Protein AF-A0A3B9IQU4-F1 (afdb_monomer_lite)

Radius of gyration: 18.44 Å; chains: 1; bounding box: 34×17×52 Å

Organism: NCBI:txid171437

Sequence (70 aa):
MGLEGAVRLGYRRDLEAIADPAERDALYRRLVDALYAKGKASNMAAFLEIDGVIDPAASRDWVRRGLDGL

pLDDT: mean 95.88, std 6.78, range [50.56, 98.56]

InterPro domains:
  IPR029045 ClpP/crotonase-like domain superfamily [SSF52096] (1-68)

Secondary structure (DSSP, 8-state):
--HHHHHHHHTHHHHHT---HHHHHHHHHHHHHHHHHHTSHHHHHHTTSSS----GGGHHHHHHHHHH--

Structure (mmCIF, N/CA/C/O backbone):
data_AF-A0A3B9IQU4-F1
#
_entry.id   AF-A0A3B9IQU4-F1
#
loop_
_atom_site.group_PDB
_atom_site.id
_atom_site.type_symbol
_atom_site.label_atom_id
_atom_site.label_alt_id
_atom_site.label_comp_id
_atom_site.label_asym_id
_atom_site.l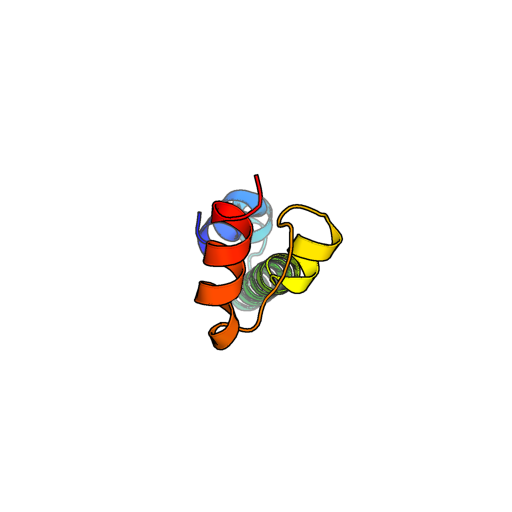abel_entity_id
_atom_site.label_seq_id
_atom_site.pdbx_PDB_ins_code
_atom_site.Cartn_x
_atom_site.Cartn_y
_atom_site.Cartn_z
_atom_site.occupancy
_atom_site.B_iso_or_equiv
_atom_site.auth_seq_id
_atom_site.auth_comp_id
_atom_site.auth_asym_id
_atom_site.auth_atom_id
_atom_site.pdbx_PDB_model_num
ATOM 1 N N . MET A 1 1 ? 1.368 10.356 1.947 1.00 80.50 1 MET A N 1
ATOM 2 C CA . MET A 1 1 ? 1.272 10.104 3.408 1.00 80.50 1 MET A CA 1
ATOM 3 C C . MET A 1 1 ? 1.510 8.621 3.659 1.00 80.50 1 MET A C 1
ATOM 5 O O . MET A 1 1 ? 1.232 7.845 2.756 1.00 80.50 1 MET A O 1
ATOM 9 N N . GLY A 1 2 ? 2.013 8.224 4.832 1.00 94.50 2 GLY A N 1
ATOM 10 C CA . GLY A 1 2 ? 2.113 6.800 5.197 1.00 94.50 2 GLY A CA 1
ATOM 11 C C . GLY A 1 2 ? 0.734 6.160 5.402 1.00 94.50 2 GLY A C 1
ATOM 12 O O . GLY A 1 2 ? -0.206 6.854 5.805 1.00 94.50 2 GLY A O 1
ATOM 13 N N . LEU A 1 3 ? 0.613 4.857 5.127 1.00 97.00 3 LEU A N 1
ATOM 14 C CA . LEU A 1 3 ? -0.659 4.118 5.176 1.00 97.00 3 LEU A CA 1
ATOM 15 C C . LEU A 1 3 ? -1.257 4.115 6.589 1.00 97.00 3 LEU A C 1
ATOM 17 O O . LEU A 1 3 ? -2.449 4.337 6.772 1.00 97.00 3 LEU A O 1
ATOM 21 N N . GLU A 1 4 ? -0.408 3.963 7.598 1.00 97.06 4 GLU A N 1
ATOM 22 C CA . GLU A 1 4 ? -0.752 3.978 9.019 1.00 97.06 4 GLU A CA 1
ATOM 23 C C . GLU A 1 4 ? -1.381 5.315 9.424 1.00 97.06 4 GLU A C 1
ATOM 25 O O . GLU A 1 4 ? -2.406 5.366 10.107 1.00 97.06 4 GLU A O 1
ATOM 30 N N . GLY A 1 5 ? -0.790 6.419 8.958 1.00 97.00 5 GLY A N 1
ATOM 31 C CA . GLY A 1 5 ? -1.320 7.761 9.177 1.00 97.00 5 GLY A CA 1
ATOM 32 C C . GLY A 1 5 ? -2.658 7.970 8.468 1.00 97.00 5 GLY A C 1
ATOM 33 O O . GLY A 1 5 ? -3.571 8.554 9.051 1.00 97.00 5 GLY A O 1
ATOM 34 N N . ALA A 1 6 ? -2.798 7.449 7.244 1.00 97.12 6 ALA A N 1
ATOM 35 C CA . ALA A 1 6 ? -4.048 7.505 6.493 1.00 97.12 6 ALA A CA 1
ATOM 36 C C . ALA A 1 6 ? -5.179 6.750 7.210 1.00 97.12 6 ALA A C 1
ATOM 38 O O . ALA A 1 6 ? -6.278 7.289 7.326 1.00 97.12 6 ALA A O 1
ATOM 39 N N . VAL A 1 7 ? -4.910 5.563 7.770 1.00 97.94 7 VAL A N 1
ATOM 40 C CA . VAL A 1 7 ? -5.902 4.819 8.566 1.00 97.94 7 VAL A CA 1
ATOM 41 C C . VAL A 1 7 ? -6.276 5.583 9.834 1.00 97.94 7 VAL A C 1
ATOM 43 O O . VAL A 1 7 ? -7.459 5.798 10.085 1.00 97.94 7 VAL A O 1
ATOM 46 N N . ARG A 1 8 ? -5.290 6.047 10.617 1.00 96.38 8 ARG A N 1
ATOM 47 C CA . ARG A 1 8 ? -5.550 6.759 11.885 1.00 96.38 8 ARG A CA 1
ATOM 48 C C . ARG A 1 8 ? -6.367 8.032 11.701 1.00 96.38 8 ARG A C 1
ATOM 50 O O . ARG A 1 8 ? -7.152 8.382 12.576 1.00 96.38 8 ARG A O 1
ATOM 57 N N . LEU A 1 9 ? -6.153 8.749 10.601 1.00 97.19 9 LEU A N 1
ATOM 58 C CA . LEU A 1 9 ? -6.876 9.983 10.308 1.00 97.19 9 LEU A CA 1
ATOM 59 C C . LEU A 1 9 ? -8.235 9.706 9.658 1.00 97.19 9 LEU A C 1
ATOM 61 O O . LEU A 1 9 ? -9.226 10.297 10.079 1.00 97.19 9 LEU A O 1
ATOM 65 N N . GLY A 1 10 ? -8.291 8.799 8.680 1.00 96.81 10 GLY A N 1
ATOM 66 C CA . GLY A 1 10 ? -9.507 8.483 7.927 1.00 96.81 10 GLY A CA 1
ATOM 67 C C . GLY A 1 10 ? -10.558 7.718 8.731 1.00 96.81 10 GLY A C 1
ATOM 68 O O . GLY A 1 10 ? -11.744 7.954 8.539 1.00 96.81 10 GLY A O 1
ATOM 69 N N . TYR A 1 11 ? -10.130 6.867 9.669 1.00 97.31 11 TYR A N 1
ATOM 70 C CA . TYR A 1 11 ? -11.005 6.023 10.497 1.00 97.31 11 TYR A CA 1
ATOM 71 C C . TYR A 1 11 ? -10.964 6.408 11.978 1.00 97.31 11 TYR A C 1
ATOM 73 O O . TYR A 1 11 ?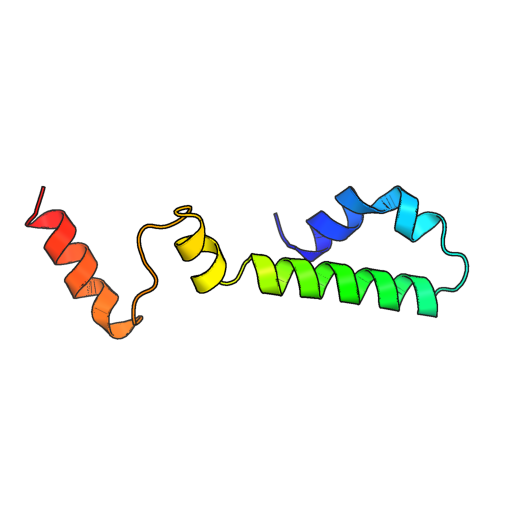 -11.287 5.595 12.840 1.00 97.31 11 TYR A O 1
ATOM 81 N N . ARG A 1 12 ? -10.556 7.645 12.305 1.00 97.62 12 ARG A N 1
ATOM 82 C CA . ARG A 1 12 ? -10.408 8.098 13.699 1.00 97.62 12 ARG A CA 1
ATOM 83 C C . ARG A 1 12 ? -11.655 7.798 14.534 1.00 97.62 12 ARG A C 1
ATOM 85 O O . ARG A 1 12 ? -11.546 7.182 15.585 1.00 97.62 12 ARG A O 1
ATOM 92 N N . ARG A 1 13 ? -12.827 8.204 14.034 1.00 97.75 13 ARG A N 1
ATOM 93 C CA . ARG A 1 13 ? -14.111 8.049 14.736 1.00 97.75 13 ARG A CA 1
ATOM 94 C C . ARG A 1 13 ? -14.470 6.581 14.961 1.00 97.75 13 ARG A C 1
ATOM 96 O O . ARG A 1 13 ? -14.882 6.229 16.058 1.00 97.75 13 ARG A O 1
ATOM 103 N N . ASP A 1 14 ? -14.274 5.743 13.948 1.00 97.00 14 ASP A N 1
ATOM 104 C CA . ASP A 1 14 ? -14.614 4.318 14.011 1.00 97.00 14 ASP A CA 1
ATOM 105 C C . ASP A 1 14 ? -13.702 3.576 14.991 1.00 97.00 14 ASP A C 1
ATOM 107 O O . ASP A 1 14 ? -14.162 2.754 15.777 1.00 97.00 14 ASP A O 1
ATOM 111 N N . LEU A 1 15 ? -12.408 3.908 14.993 1.00 97.88 15 LEU A N 1
ATOM 112 C CA . LEU A 1 15 ? -11.446 3.336 15.931 1.00 97.88 15 LEU A CA 1
ATOM 113 C C . LEU A 1 15 ? -11.711 3.813 17.366 1.00 97.88 15 LEU A C 1
ATOM 115 O O . LEU A 1 15 ? -11.649 3.008 18.288 1.00 97.88 15 LEU A O 1
ATOM 119 N N . GLU A 1 16 ? -12.018 5.095 17.572 1.00 97.44 16 GLU A N 1
ATOM 120 C CA . GLU A 1 16 ? -12.329 5.655 18.897 1.00 97.44 16 GLU A CA 1
ATOM 121 C C . GLU A 1 16 ? 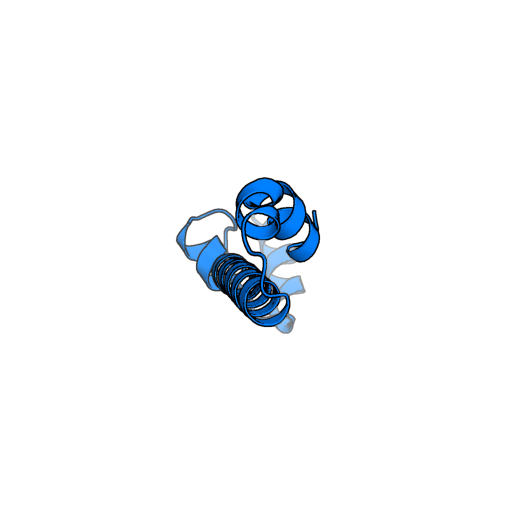-13.646 5.119 19.481 1.00 97.44 16 GLU A C 1
ATOM 123 O O . GLU A 1 16 ? -13.777 5.043 20.702 1.00 97.44 16 GLU A O 1
ATOM 128 N N . ALA A 1 17 ? -14.596 4.702 18.638 1.00 98.12 17 ALA A N 1
ATOM 129 C CA . ALA A 1 17 ? -15.853 4.098 19.076 1.00 98.12 17 ALA A CA 1
ATOM 130 C C . ALA A 1 17 ? -15.682 2.688 19.682 1.00 98.12 17 ALA A C 1
ATOM 132 O O . ALA A 1 17 ? -16.567 2.225 20.402 1.00 98.12 17 ALA A O 1
ATOM 133 N N . ILE A 1 18 ? -14.558 2.006 19.422 1.00 98.19 18 ILE A N 1
ATOM 134 C CA . ILE A 1 18 ? -14.281 0.660 19.938 1.00 98.19 18 ILE A CA 1
ATOM 135 C C . ILE A 1 18 ? -13.598 0.754 21.308 1.00 98.19 18 ILE A C 1
ATOM 137 O O . ILE A 1 18 ? -12.453 1.209 21.435 1.00 98.19 18 ILE A O 1
ATOM 141 N N . ALA A 1 19 ? -14.308 0.289 22.338 1.00 97.69 19 ALA A N 1
ATOM 142 C CA . ALA A 1 19 ? -13.839 0.305 23.720 1.00 97.69 19 ALA A CA 1
ATOM 143 C C . ALA A 1 19 ? -12.746 -0.743 23.988 1.00 97.69 19 ALA A C 1
ATOM 145 O O . ALA A 1 19 ? -11.765 -0.424 24.663 1.00 97.69 19 ALA A O 1
ATOM 146 N N . ASP A 1 20 ? -12.895 -1.961 23.450 1.00 98.38 20 ASP A N 1
ATOM 147 C CA . ASP A 1 20 ? -11.908 -3.031 23.608 1.00 98.38 20 ASP A CA 1
ATOM 148 C C . ASP A 1 20 ? -10.620 -2.695 22.828 1.00 98.38 20 ASP A C 1
ATOM 150 O O . ASP A 1 20 ? -10.637 -2.601 21.594 1.00 98.38 20 ASP A O 1
ATOM 154 N N . PRO A 1 21 ? -9.474 -2.524 23.513 1.00 97.56 21 PRO A N 1
ATOM 155 C CA . PRO A 1 21 ? -8.207 -2.252 22.849 1.00 97.56 21 PRO A CA 1
ATOM 156 C C . PRO A 1 21 ? -7.791 -3.330 21.841 1.00 97.56 21 PRO A C 1
ATOM 158 O O . PRO A 1 21 ? -7.158 -2.987 20.841 1.00 97.56 21 PRO A O 1
ATOM 161 N N . ALA A 1 22 ? -8.131 -4.600 22.082 1.00 98.31 22 ALA A N 1
ATOM 162 C CA . ALA A 1 22 ? -7.767 -5.703 21.196 1.00 98.31 22 ALA A CA 1
ATOM 163 C C . ALA A 1 22 ? -8.587 -5.675 19.900 1.00 98.31 22 ALA A C 1
ATOM 165 O O . ALA A 1 22 ? -8.028 -5.797 18.809 1.00 98.31 22 ALA A O 1
ATOM 166 N N . GLU A 1 23 ? -9.897 -5.444 20.004 1.00 98.38 23 GLU A N 1
ATOM 167 C CA . GLU A 1 23 ? -10.781 -5.299 18.844 1.00 98.38 23 GLU A CA 1
ATOM 168 C C . GLU A 1 23 ? -10.400 -4.075 17.995 1.00 98.38 23 GLU A C 1
ATOM 170 O O . GLU A 1 23 ? -10.317 -4.159 16.765 1.00 98.38 23 GLU A O 1
ATOM 175 N N . ARG A 1 24 ? -10.073 -2.948 18.641 1.00 98.50 24 ARG A N 1
ATOM 176 C CA . ARG A 1 24 ? -9.632 -1.727 17.952 1.00 98.50 24 ARG A CA 1
ATOM 177 C C . ARG A 1 24 ? -8.340 -1.945 17.166 1.00 98.50 24 ARG A C 1
ATOM 179 O O . ARG A 1 24 ? -8.226 -1.494 16.027 1.00 98.50 24 ARG A O 1
ATOM 186 N N . ASP A 1 25 ? -7.365 -2.622 17.767 1.00 98.31 25 ASP A N 1
ATOM 187 C CA . ASP A 1 25 ? -6.091 -2.944 17.119 1.00 98.31 25 ASP A CA 1
ATOM 188 C C . ASP A 1 25 ? -6.272 -3.949 15.967 1.00 98.31 25 ASP A C 1
ATOM 190 O O . ASP A 1 25 ? -5.674 -3.781 14.902 1.00 98.31 25 ASP A O 1
ATOM 194 N N . ALA A 1 26 ? -7.169 -4.929 16.118 1.00 98.44 26 ALA A N 1
ATOM 195 C CA . ALA A 1 26 ? -7.523 -5.852 15.043 1.00 98.44 26 ALA A CA 1
ATOM 196 C C . ALA A 1 26 ? -8.139 -5.124 13.834 1.00 98.44 26 ALA A C 1
ATOM 198 O O . ALA A 1 26 ? -7.731 -5.371 12.693 1.00 98.44 26 ALA A O 1
ATOM 199 N N . LEU A 1 27 ? -9.070 -4.188 14.062 1.00 98.19 27 LEU A N 1
ATOM 200 C CA . LEU A 1 27 ? -9.635 -3.366 12.988 1.00 98.19 27 LEU A CA 1
ATOM 201 C C . LEU A 1 27 ? -8.565 -2.481 12.341 1.00 98.19 27 LEU A C 1
ATOM 203 O O . LEU A 1 27 ? -8.470 -2.431 11.115 1.00 98.19 27 LEU A O 1
ATOM 207 N N . TYR A 1 28 ? -7.737 -1.814 13.147 1.00 98.50 28 TYR A N 1
ATOM 208 C CA . TYR A 1 28 ? -6.647 -0.980 12.648 1.00 98.50 28 TYR A CA 1
ATOM 209 C C . TYR A 1 28 ? -5.713 -1.760 11.713 1.00 98.50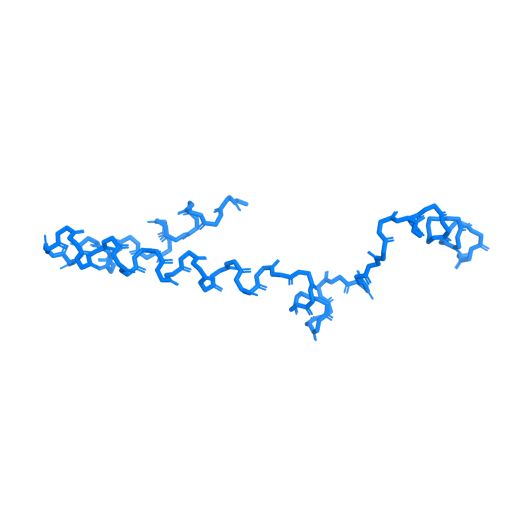 28 TYR A C 1
ATOM 211 O O . TYR A 1 28 ? -5.475 -1.324 10.585 1.00 98.50 28 TYR A O 1
ATOM 219 N N . ARG A 1 29 ? -5.236 -2.938 12.138 1.00 98.44 29 ARG A N 1
ATOM 220 C CA . ARG A 1 29 ? -4.369 -3.804 11.322 1.00 98.44 29 ARG A CA 1
ATOM 221 C C . ARG A 1 29 ? -5.054 -4.225 10.031 1.00 98.44 29 ARG A C 1
ATOM 223 O O . ARG A 1 29 ? -4.480 -4.053 8.963 1.00 98.44 29 ARG A O 1
ATOM 230 N N . ARG A 1 30 ? -6.317 -4.660 10.108 1.00 98.50 30 ARG A N 1
ATOM 231 C CA . ARG A 1 30 ? -7.109 -5.027 8.925 1.00 98.50 30 ARG A CA 1
ATOM 232 C C . ARG A 1 30 ? -7.208 -3.882 7.913 1.00 98.50 30 ARG A C 1
ATOM 234 O O . ARG A 1 30 ? -7.118 -4.119 6.709 1.00 98.50 30 ARG A O 1
ATOM 241 N N . LEU A 1 31 ? -7.419 -2.652 8.378 1.00 98.25 31 LEU A N 1
ATOM 242 C CA . LEU A 1 31 ? -7.504 -1.475 7.511 1.00 98.25 31 LEU A CA 1
ATOM 243 C C . LEU A 1 31 ? -6.148 -1.138 6.881 1.00 98.25 31 LEU A C 1
ATOM 245 O O . LEU A 1 31 ? -6.095 -0.830 5.691 1.00 98.25 31 LEU A O 1
ATOM 249 N N . VAL A 1 32 ? -5.058 -1.234 7.647 1.00 98.19 32 VAL A N 1
ATOM 250 C CA . VAL A 1 32 ? -3.694 -1.037 7.133 1.00 98.19 32 VAL A CA 1
ATOM 251 C C . VAL A 1 32 ? -3.362 -2.090 6.074 1.00 98.19 32 VAL A C 1
ATOM 253 O O . VAL A 1 32 ? -2.937 -1.725 4.979 1.00 98.19 32 VAL A O 1
ATOM 256 N N . ASP A 1 33 ? -3.641 -3.366 6.336 1.00 98.19 33 ASP A N 1
ATOM 257 C CA . ASP A 1 33 ? -3.42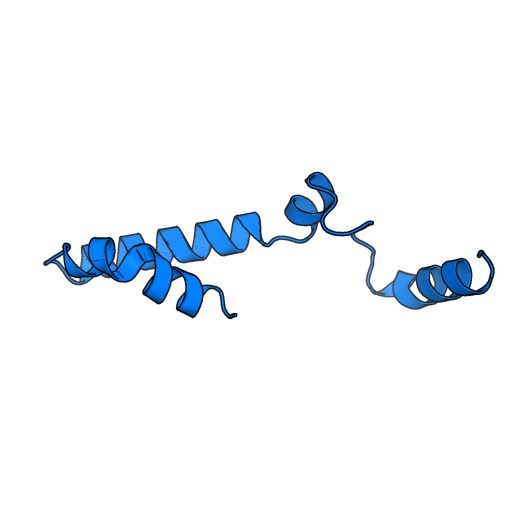1 -4.464 5.387 1.00 98.19 33 ASP A CA 1
ATOM 258 C C . ASP A 1 33 ? -4.223 -4.271 4.094 1.00 98.19 33 ASP A C 1
ATOM 260 O O . ASP A 1 33 ? -3.716 -4.495 2.992 1.00 98.19 33 ASP A O 1
ATOM 264 N N . ALA A 1 34 ? -5.466 -3.791 4.205 1.00 97.25 34 ALA A N 1
ATOM 265 C CA . ALA A 1 34 ? -6.286 -3.461 3.046 1.00 97.25 34 ALA A CA 1
ATOM 266 C C . ALA A 1 34 ? -5.675 -2.322 2.215 1.00 97.25 34 ALA A C 1
ATOM 268 O O . ALA A 1 34 ? -5.703 -2.381 0.983 1.00 97.25 34 ALA A O 1
ATOM 269 N N . LEU A 1 35 ? -5.105 -1.298 2.859 1.00 96.69 35 LEU A N 1
ATOM 270 C CA . LEU A 1 35 ? -4.391 -0.239 2.148 1.00 96.69 35 LEU A CA 1
ATOM 271 C C . LEU A 1 35 ? -3.091 -0.745 1.515 1.00 96.69 35 LEU A C 1
ATOM 273 O O . LEU A 1 35 ? -2.814 -0.375 0.378 1.00 96.69 35 LEU A O 1
ATOM 277 N N . TYR A 1 36 ? -2.338 -1.627 2.178 1.00 96.75 36 TYR A N 1
ATOM 278 C CA . TYR A 1 36 ? -1.161 -2.268 1.580 1.00 96.75 36 TYR A CA 1
ATOM 279 C C . TYR A 1 36 ? -1.535 -3.072 0.337 1.00 96.75 36 TYR A C 1
ATOM 281 O O . TYR A 1 36 ? -0.863 -2.965 -0.685 1.00 96.75 36 TYR A O 1
ATOM 289 N N . ALA A 1 37 ? -2.618 -3.852 0.394 1.00 95.50 37 ALA A N 1
ATOM 290 C CA . ALA A 1 37 ? -3.101 -4.622 -0.746 1.00 95.50 37 ALA A CA 1
ATOM 291 C C . ALA A 1 37 ? -3.495 -3.716 -1.924 1.00 95.50 37 ALA A C 1
ATOM 293 O O . ALA A 1 37 ? -3.110 -3.996 -3.059 1.00 95.50 37 ALA A O 1
ATOM 294 N N . LYS A 1 38 ? -4.202 -2.611 -1.650 1.00 95.06 38 LYS A N 1
ATOM 295 C CA . LYS A 1 38 ? -4.582 -1.612 -2.663 1.00 95.06 38 LYS A CA 1
ATOM 296 C C . LYS A 1 38 ? -3.382 -0.845 -3.225 1.00 95.06 38 LYS A C 1
ATOM 298 O O . LYS A 1 38 ? -3.360 -0.546 -4.412 1.00 95.06 38 LYS A O 1
ATOM 303 N N . GLY A 1 39 ? -2.388 -0.548 -2.393 1.00 94.69 39 GLY A N 1
ATOM 304 C CA . GLY A 1 39 ? -1.179 0.186 -2.771 1.00 94.69 39 GLY A CA 1
ATOM 305 C C . GLY A 1 39 ? -0.123 -0.655 -3.490 1.00 94.69 39 GLY A C 1
ATOM 306 O O . GLY A 1 39 ? 0.947 -0.142 -3.807 1.00 94.69 39 GLY A O 1
ATOM 307 N N . LYS A 1 40 ? -0.372 -1.949 -3.742 1.00 96.56 40 LYS A N 1
ATOM 308 C CA . LYS A 1 40 ? 0.543 -2.765 -4.549 1.00 96.56 40 LYS A CA 1
ATOM 309 C C . LYS A 1 40 ? 0.634 -2.196 -5.961 1.00 96.56 40 LYS A C 1
ATOM 311 O O . LYS A 1 40 ? -0.389 -1.910 -6.579 1.00 96.56 40 LYS A O 1
ATOM 316 N N . ALA A 1 41 ? 1.848 -2.150 -6.506 1.00 96.81 41 ALA A N 1
ATOM 317 C CA . ALA A 1 41 ? 2.104 -1.639 -7.853 1.00 96.81 41 ALA A CA 1
ATOM 318 C C . ALA A 1 41 ? 1.240 -2.326 -8.928 1.00 96.81 41 ALA A C 1
ATOM 320 O O . ALA A 1 41 ? 0.749 -1.665 -9.834 1.00 96.81 41 ALA A O 1
ATOM 321 N N . SER A 1 42 ? 0.985 -3.634 -8.800 1.00 95.69 42 SER A N 1
ATOM 322 C CA . SER A 1 42 ? 0.099 -4.362 -9.718 1.00 95.69 42 SER A CA 1
ATOM 323 C C . SER A 1 42 ? -1.353 -3.882 -9.664 1.00 95.69 42 SER A C 1
ATOM 325 O O . SER A 1 42 ? -2.007 -3.823 -10.701 1.00 95.69 42 SER A O 1
ATOM 327 N N . ASN A 1 43 ? -1.856 -3.522 -8.479 1.00 96.62 43 ASN A N 1
ATOM 328 C CA . ASN A 1 43 ? -3.189 -2.949 -8.335 1.00 96.62 43 ASN A CA 1
ATOM 329 C C . ASN A 1 43 ? -3.224 -1.531 -8.923 1.00 96.62 43 ASN A C 1
ATOM 331 O O . ASN A 1 43 ? -4.105 -1.238 -9.717 1.00 96.62 43 ASN A O 1
ATOM 335 N N . MET A 1 44 ? -2.230 -0.690 -8.619 1.00 96.81 44 MET A N 1
ATOM 336 C CA . MET A 1 44 ? -2.124 0.667 -9.182 1.00 96.81 44 MET A CA 1
ATOM 337 C C . MET A 1 44 ? -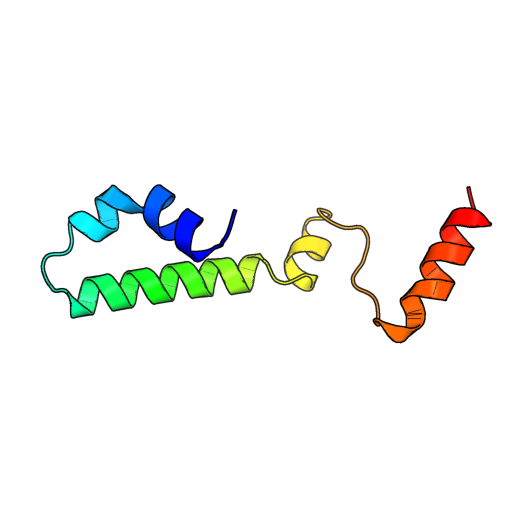2.071 0.662 -10.719 1.00 96.81 44 MET A C 1
ATOM 339 O O . MET A 1 44 ? -2.782 1.429 -11.366 1.00 96.81 44 MET A O 1
ATOM 343 N N . ALA A 1 45 ? -1.284 -0.243 -11.313 1.00 97.25 45 ALA A N 1
ATOM 344 C CA . ALA A 1 45 ? -1.185 -0.389 -12.764 1.00 97.25 45 ALA A CA 1
ATOM 345 C C . ALA A 1 45 ? -2.512 -0.829 -13.407 1.00 97.25 45 ALA A C 1
ATOM 347 O O . ALA A 1 45 ? -2.860 -0.350 -14.482 1.00 97.25 45 ALA A O 1
ATOM 348 N N . ALA A 1 46 ? -3.297 -1.684 -12.740 1.00 96.62 46 ALA A N 1
ATOM 349 C CA . ALA A 1 46 ? -4.618 -2.088 -13.231 1.00 96.62 46 ALA A CA 1
ATOM 350 C C . ALA A 1 46 ? -5.621 -0.919 -13.303 1.00 96.62 46 ALA A C 1
ATOM 352 O O . ALA A 1 46 ? -6.554 -0.969 -14.102 1.00 96.62 46 ALA A O 1
ATOM 353 N N . PHE A 1 47 ? -5.415 0.130 -12.500 1.00 96.81 47 PHE A N 1
ATOM 354 C CA . PHE A 1 47 ? -6.206 1.365 -12.523 1.00 96.81 47 PHE A CA 1
ATOM 355 C C . PHE A 1 47 ? -5.544 2.503 -13.315 1.00 96.81 47 PHE A C 1
ATOM 357 O O . PHE A 1 47 ? -6.047 3.622 -13.288 1.00 96.81 47 PHE A O 1
ATOM 364 N N . LEU A 1 48 ? -4.454 2.226 -14.044 1.00 97.06 48 LEU A N 1
ATOM 365 C CA . LEU A 1 48 ? -3.711 3.204 -14.852 1.00 97.06 48 LEU A CA 1
ATOM 366 C C . LEU A 1 48 ? -3.191 4.409 -14.048 1.00 97.06 48 LEU A C 1
ATOM 368 O O . LEU A 1 48 ? -2.994 5.491 -14.592 1.00 97.06 48 LEU A O 1
ATOM 372 N N . GLU A 1 49 ? -2.941 4.229 -12.749 1.00 97.38 49 GLU A N 1
ATOM 373 C CA . GLU A 1 49 ? -2.261 5.247 -11.934 1.00 97.38 49 GLU A CA 1
ATOM 374 C C . GLU A 1 49 ? -0.758 5.323 -12.261 1.00 97.38 49 GLU A C 1
ATOM 376 O O . GLU A 1 49 ? -0.113 6.339 -12.010 1.00 97.38 49 GLU A O 1
ATOM 381 N N . ILE A 1 50 ? -0.208 4.235 -12.814 1.00 96.56 50 ILE A N 1
ATOM 382 C CA . ILE A 1 50 ? 1.151 4.114 -13.352 1.00 96.56 50 ILE A CA 1
ATOM 383 C C . ILE A 1 50 ? 1.110 3.308 -14.656 1.00 96.56 50 ILE A C 1
ATOM 385 O O . ILE A 1 50 ? 0.311 2.378 -14.781 1.00 96.56 50 ILE A O 1
ATOM 389 N N . ASP A 1 51 ? 2.001 3.620 -15.599 1.00 96.06 51 ASP A N 1
ATOM 390 C CA . ASP A 1 51 ? 2.000 3.006 -16.939 1.00 96.06 51 ASP A CA 1
ATOM 391 C C . ASP A 1 51 ? 2.466 1.543 -16.953 1.00 96.06 51 ASP A C 1
ATOM 393 O O . ASP A 1 51 ? 2.155 0.782 -17.870 1.00 96.06 51 ASP A O 1
ATOM 397 N N . GLY A 1 52 ? 3.234 1.124 -15.946 1.00 95.56 52 GLY A N 1
ATOM 398 C CA . GLY A 1 52 ? 3.732 -0.241 -15.879 1.00 95.56 52 GLY A CA 1
ATOM 399 C C . GLY A 1 52 ? 4.441 -0.589 -14.579 1.00 95.56 52 GLY A C 1
ATOM 400 O O . GLY A 1 52 ? 4.926 0.269 -13.843 1.00 95.56 52 GLY A O 1
ATOM 401 N N . VAL A 1 53 ? 4.526 -1.895 -14.327 1.00 97.81 53 VAL A N 1
ATOM 402 C CA . VAL A 1 53 ? 5.347 -2.493 -13.270 1.00 97.81 53 VAL A CA 1
ATOM 403 C C . VAL A 1 53 ? 6.460 -3.272 -13.953 1.00 97.81 53 VAL A C 1
ATOM 405 O O . VAL A 1 53 ? 6.185 -4.190 -14.724 1.00 97.81 53 VAL A O 1
ATOM 408 N N . ILE A 1 54 ? 7.709 -2.887 -13.706 1.00 97.62 54 ILE A N 1
ATOM 409 C CA . ILE A 1 54 ? 8.871 -3.410 -14.430 1.00 97.62 54 ILE A CA 1
ATOM 410 C C . ILE A 1 54 ? 9.801 -4.170 -13.486 1.00 97.62 54 ILE A C 1
ATOM 412 O O . ILE A 1 54 ? 9.862 -3.873 -12.293 1.00 97.62 54 ILE A O 1
ATOM 416 N N . ASP A 1 55 ? 10.555 -5.125 -14.032 1.00 98.19 55 ASP A N 1
ATOM 417 C CA . ASP A 1 55 ? 11.721 -5.675 -13.341 1.00 98.19 55 ASP A CA 1
ATOM 418 C C . ASP A 1 55 ? 12.705 -4.524 -13.043 1.00 98.19 55 ASP A C 1
ATOM 420 O O . ASP A 1 55 ? 13.068 -3.796 -13.978 1.00 98.19 55 ASP A O 1
ATOM 424 N N . PRO A 1 56 ? 13.160 -4.335 -11.787 1.00 98.38 56 PRO A N 1
ATOM 425 C CA . PRO A 1 56 ? 14.158 -3.323 -11.456 1.00 98.38 56 PRO A CA 1
ATOM 426 C C . PRO A 1 56 ? 15.406 -3.362 -12.353 1.00 98.38 56 PRO A C 1
ATOM 428 O O . PRO A 1 56 ? 15.952 -2.302 -12.672 1.00 98.38 56 PRO A O 1
ATOM 431 N N . ALA A 1 57 ? 15.835 -4.538 -12.825 1.00 98.56 57 ALA A N 1
ATOM 432 C CA . ALA A 1 57 ? 16.973 -4.677 -13.734 1.00 98.56 57 ALA A CA 1
ATOM 433 C C . ALA A 1 57 ? 16.735 -4.017 -15.108 1.00 98.56 57 ALA A C 1
ATOM 435 O O . ALA A 1 57 ? 17.677 -3.524 -15.728 1.00 98.56 57 ALA A O 1
ATOM 436 N N . ALA A 1 58 ? 15.478 -3.928 -15.556 1.00 98.00 58 ALA A N 1
ATOM 437 C CA . ALA A 1 58 ? 15.089 -3.315 -16.828 1.00 98.00 58 ALA A CA 1
ATOM 438 C C . ALA A 1 58 ? 14.954 -1.779 -16.759 1.00 98.00 58 ALA A C 1
ATOM 440 O O . ALA A 1 58 ? 14.605 -1.144 -17.759 1.00 98.00 58 ALA A O 1
ATOM 441 N N . SER A 1 59 ? 15.223 -1.156 -15.603 1.00 98.19 59 SER A N 1
ATOM 442 C CA . SER A 1 59 ? 15.006 0.285 -15.391 1.00 98.19 59 SER A CA 1
ATOM 443 C C . SER A 1 59 ? 15.728 1.158 -16.424 1.00 98.19 59 SER A C 1
ATOM 445 O O . SER A 1 59 ? 15.128 2.066 -16.995 1.00 98.19 59 SER A O 1
ATOM 447 N N . ARG A 1 60 ? 17.007 0.874 -16.716 1.00 97.94 60 ARG A N 1
ATOM 448 C CA . ARG A 1 60 ? 17.796 1.671 -17.677 1.00 97.94 60 ARG A CA 1
ATOM 449 C C . ARG A 1 60 ? 17.263 1.560 -19.103 1.00 97.94 60 ARG A C 1
ATOM 451 O O . ARG A 1 60 ? 17.262 2.559 -19.815 1.00 97.94 60 ARG A O 1
ATOM 458 N N . ASP A 1 61 ? 16.784 0.385 -19.502 1.00 96.94 61 ASP A N 1
ATOM 459 C CA . ASP A 1 61 ? 16.220 0.168 -20.836 1.00 96.94 61 ASP A CA 1
ATOM 460 C C . ASP A 1 61 ? 14.894 0.903 -21.014 1.00 96.94 61 ASP A C 1
ATOM 462 O O . ASP A 1 61 ? 14.604 1.404 -22.098 1.00 96.94 61 ASP A O 1
ATOM 466 N N . TRP A 1 62 ? 14.078 0.985 -19.961 1.00 96.81 62 TRP A N 1
ATOM 467 C CA . TRP A 1 62 ? 12.870 1.812 -19.955 1.00 96.81 62 TRP A CA 1
ATOM 468 C C . TRP A 1 62 ? 13.191 3.303 -20.057 1.00 96.81 62 TRP A C 1
ATOM 470 O O . TRP A 1 62 ? 12.643 3.972 -20.929 1.00 96.81 62 TRP A O 1
ATOM 480 N N . VAL A 1 63 ? 14.125 3.806 -19.244 1.00 96.62 63 VAL A N 1
ATOM 481 C CA . VAL A 1 63 ? 14.547 5.216 -19.304 1.00 96.62 63 VAL A CA 1
ATOM 482 C C . VAL A 1 63 ? 15.117 5.558 -20.679 1.00 96.62 63 VAL A C 1
ATOM 484 O O . VAL A 1 63 ? 14.716 6.551 -21.275 1.00 96.62 63 VAL A O 1
ATOM 487 N N . ARG A 1 64 ? 16.007 4.717 -21.221 1.00 97.50 64 ARG A N 1
ATOM 488 C CA . ARG A 1 64 ? 16.594 4.932 -22.547 1.00 97.50 64 ARG A CA 1
ATOM 489 C C . ARG A 1 64 ? 15.532 4.931 -23.644 1.00 97.50 64 ARG A C 1
ATOM 491 O O . ARG A 1 64 ? 15.543 5.829 -24.466 1.00 97.50 64 ARG A O 1
ATOM 498 N N . ARG A 1 65 ? 14.586 3.985 -23.634 1.00 95.75 65 ARG A N 1
ATOM 499 C CA . ARG A 1 65 ? 13.479 3.970 -24.607 1.00 95.75 65 ARG A CA 1
ATOM 500 C C . ARG A 1 65 ? 12.610 5.224 -24.536 1.00 95.75 65 ARG A C 1
ATOM 502 O O . ARG A 1 65 ? 12.196 5.699 -25.580 1.00 95.75 65 ARG A O 1
ATOM 509 N N . GLY A 1 66 ? 12.353 5.754 -23.339 1.00 94.44 66 GLY A N 1
ATOM 510 C CA . GLY A 1 66 ? 11.616 7.011 -23.177 1.00 94.44 66 GLY A CA 1
ATOM 511 C C . GLY A 1 66 ? 12.391 8.238 -23.669 1.00 94.44 66 GLY A C 1
ATOM 512 O O . GLY A 1 66 ? 11.786 9.162 -24.195 1.00 94.44 66 GLY A O 1
ATOM 513 N N . LEU A 1 67 ? 13.723 8.239 -23.534 1.00 96.19 67 LEU A N 1
ATOM 514 C CA . LEU A 1 67 ? 14.593 9.302 -24.057 1.00 96.19 67 LEU A CA 1
ATOM 515 C C . LEU A 1 67 ? 14.775 9.226 -25.579 1.00 96.19 67 LEU A C 1
ATOM 517 O O . LEU A 1 67 ? 14.790 10.259 -26.236 1.00 96.19 67 LEU A O 1
ATOM 521 N N . ASP A 1 68 ? 14.918 8.014 -26.119 1.00 94.88 68 ASP A N 1
ATOM 522 C CA . ASP A 1 68 ? 15.089 7.740 -27.552 1.00 94.88 68 ASP A CA 1
ATOM 523 C C . ASP A 1 68 ? 13.748 7.826 -28.321 1.00 94.88 68 ASP A C 1
ATOM 525 O O . ASP A 1 68 ? 13.744 7.770 -29.550 1.00 94.88 68 ASP A O 1
ATOM 529 N N . GLY A 1 69 ? 12.617 7.870 -27.603 1.00 68.81 69 GLY A N 1
ATOM 530 C CA . GLY A 1 69 ? 11.285 7.535 -28.120 1.00 68.81 69 GLY A CA 1
ATOM 531 C C . GLY A 1 69 ? 10.135 8.403 -27.606 1.00 68.81 69 GLY A C 1
ATOM 532 O O . GLY A 1 69 ? 9.010 7.908 -27.500 1.00 68.81 69 GLY A O 1
ATOM 533 N N . LEU A 1 70 ? 10.426 9.678 -27.328 1.00 50.56 70 LEU A N 1
ATOM 534 C CA . LEU A 1 70 ? 9.607 10.798 -27.808 1.00 50.56 70 LEU A CA 1
ATOM 535 C C . LEU A 1 70 ? 10.233 11.329 -29.102 1.00 50.56 70 LEU A C 1
ATOM 537 O O . LEU A 1 70 ? 11.444 11.636 -29.067 1.00 50.56 70 LEU A O 1
#

Foldseek 3Di:
DQLLVCLCVVCVVVLVVDPDPVVSVVVSVVSSVVVVVCPPPVNCCVVVVDVDDDDPVCVVVVVVCVVVPD